Protein AF-A0A5E4KU43-F1 (afdb_monomer_lite)

pLDDT: mean 85.69, std 14.77, range [49.22, 98.38]

Secondary structure (DSSP, 8-state):
--HHHHHHHHHHHHHHHHHHHHHHHHHHHHHT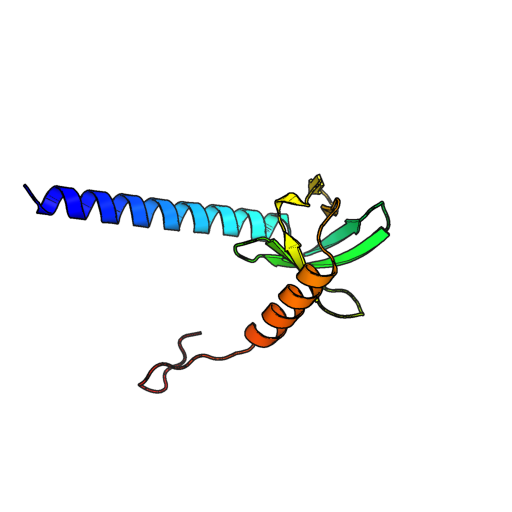T-EEEETTEEEEEEEEE-SSEEEEEETTEEEEEEGGGEEEESSSEEE----HHHHHHHHHHHHHHHT---B-TTS-B--

Foldseek 3Di:
DVVVVVVVVVVVVVVVVVVLVVVQVVVQVQAAQAFEDEPNHTPAGFHGADSFATWGADPVFIFGDGPVQFPDGDNHTYGYDDDGVVRRVVGVVCVVCVPDFDADPVRHTDD

Sequence (111 aa):
MIFMSILNKISNFLKKTASEKEDNKARAHALTGKFVKQNGVDIGESIAVTGTGFIVKNPDGFMSIPFDAVVTNSEIIAVGDFNREESIQLGKDWFERKDTLQFDEKGMLVK

Radius of gyration: 18.06 Å; chains: 1; bounding box: 28×40×50 Å

Structure (mmCIF, N/CA/C/O backbone):
data_AF-A0A5E4KU43-F1
#
_entry.id   AF-A0A5E4KU43-F1
#
loop_
_atom_site.group_PDB
_atom_site.id
_atom_site.type_symbol
_atom_site.label_atom_id
_atom_site.label_alt_id
_atom_site.label_comp_id
_atom_site.label_asym_id
_atom_site.label_entity_id
_atom_site.label_seq_id
_atom_site.pdbx_PDB_ins_code
_atom_site.Cartn_x
_atom_site.Cartn_y
_atom_site.Cartn_z
_atom_site.occupancy
_atom_site.B_iso_or_eq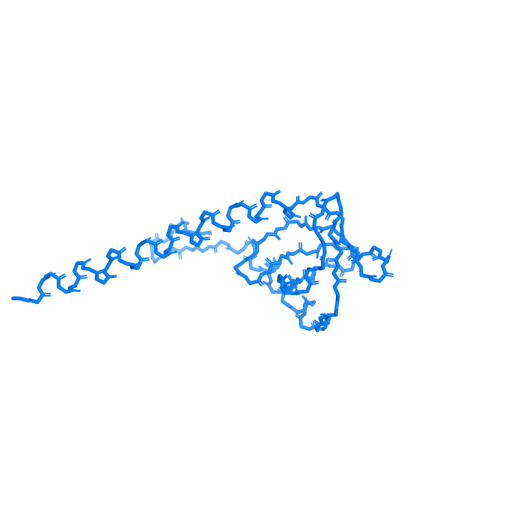uiv
_atom_site.auth_seq_id
_atom_site.auth_comp_id
_atom_site.auth_asym_id
_atom_site.auth_atom_id
_atom_site.pdbx_PDB_model_num
ATOM 1 N N . MET A 1 1 ? -15.636 -31.110 -34.481 1.00 53.34 1 MET A N 1
ATOM 2 C CA . MET A 1 1 ? -15.968 -30.943 -33.045 1.00 53.34 1 MET A CA 1
ATOM 3 C C . MET A 1 1 ? -14.827 -30.311 -32.212 1.00 53.34 1 MET A C 1
ATOM 5 O O . MET A 1 1 ? -14.860 -30.393 -30.997 1.00 53.34 1 MET A O 1
ATOM 9 N N . ILE A 1 2 ? -13.831 -29.644 -32.825 1.00 54.25 2 ILE A N 1
ATOM 10 C CA . ILE A 1 2 ? -12.669 -29.049 -32.115 1.00 54.25 2 ILE A CA 1
ATOM 11 C C . ILE A 1 2 ? -12.842 -27.526 -31.927 1.00 54.25 2 ILE A C 1
ATOM 13 O O . ILE A 1 2 ? -12.465 -26.968 -30.900 1.00 54.25 2 ILE A O 1
ATOM 17 N N . PHE A 1 3 ? -13.516 -26.864 -32.874 1.00 49.22 3 PHE A N 1
ATOM 18 C CA . PHE A 1 3 ? -13.725 -25.410 -32.887 1.00 49.22 3 PHE A CA 1
ATOM 19 C C . PHE A 1 3 ? -14.575 -24.901 -31.703 1.00 49.22 3 PHE A C 1
ATOM 21 O O . PHE A 1 3 ? -14.238 -23.897 -31.080 1.00 49.22 3 PHE A O 1
ATOM 28 N N . MET A 1 4 ? -15.622 -25.645 -31.316 1.00 54.62 4 MET A N 1
ATOM 29 C CA . MET A 1 4 ? -16.460 -25.326 -30.146 1.00 54.62 4 MET A CA 1
ATOM 30 C C . MET A 1 4 ? -15.693 -25.405 -28.813 1.00 54.62 4 MET A C 1
ATOM 32 O O . MET A 1 4 ? -15.962 -24.621 -27.906 1.00 54.62 4 MET A O 1
ATOM 36 N N . SER A 1 5 ? -14.704 -26.300 -28.689 1.00 55.69 5 SER A N 1
ATOM 37 C CA . SER A 1 5 ? -13.912 -26.431 -27.456 1.00 55.69 5 SER A CA 1
ATOM 38 C C . SER A 1 5 ? -12.929 -25.274 -27.262 1.00 55.69 5 SER A C 1
ATOM 40 O O . SER A 1 5 ? -12.649 -24.905 -26.121 1.00 55.69 5 SER A O 1
ATOM 42 N N . ILE A 1 6 ? -12.402 -24.710 -28.352 1.00 60.62 6 ILE A N 1
ATOM 43 C CA . ILE A 1 6 ? -11.472 -23.573 -28.316 1.00 60.62 6 ILE A CA 1
ATOM 44 C C . ILE A 1 6 ? -12.239 -22.284 -27.989 1.00 60.62 6 ILE A C 1
ATOM 46 O O . ILE A 1 6 ? -11.823 -21.533 -27.108 1.00 60.62 6 ILE A O 1
ATOM 50 N N . LEU A 1 7 ? -13.407 -22.078 -28.610 1.00 61.03 7 LEU A N 1
ATOM 51 C CA . LEU A 1 7 ? -14.278 -20.926 -28.345 1.00 61.03 7 LEU A CA 1
ATOM 52 C C . LEU A 1 7 ? -14.740 -20.863 -26.878 1.00 61.03 7 LEU A C 1
ATOM 54 O O . LEU A 1 7 ? -14.686 -19.796 -26.266 1.00 61.03 7 LEU A O 1
ATOM 58 N N . ASN A 1 8 ? -15.098 -22.004 -26.276 1.00 60.84 8 ASN A N 1
ATOM 59 C CA . ASN A 1 8 ? -15.461 -22.056 -24.855 1.00 60.84 8 ASN A CA 1
ATOM 60 C C . ASN A 1 8 ? -14.285 -21.729 -23.920 1.00 60.84 8 ASN A C 1
ATOM 62 O O . ASN A 1 8 ? -14.480 -21.055 -22.908 1.00 60.84 8 ASN A O 1
ATOM 66 N N . LYS A 1 9 ? -13.056 -22.154 -24.249 1.00 60.16 9 LYS A N 1
ATOM 67 C CA . LYS A 1 9 ? -11.864 -21.811 -23.451 1.00 60.16 9 LYS A CA 1
ATOM 68 C C . LYS A 1 9 ? -11.540 -20.316 -23.514 1.00 60.16 9 LYS A C 1
ATOM 70 O O . LYS A 1 9 ? -11.270 -19.721 -22.474 1.00 60.16 9 LYS A O 1
ATOM 75 N N . ILE A 1 10 ? -11.618 -19.707 -24.699 1.00 66.75 10 ILE A N 1
ATOM 76 C CA . ILE A 1 10 ? -11.373 -18.267 -24.888 1.00 66.75 10 ILE A CA 1
ATOM 77 C C . ILE A 1 10 ? -12.446 -17.438 -24.168 1.00 66.75 10 ILE A C 1
ATOM 79 O O . ILE A 1 10 ? -12.118 -16.482 -23.469 1.00 66.75 10 ILE A O 1
ATOM 83 N N . SER A 1 11 ? -13.720 -17.835 -24.270 1.00 65.25 11 SER A N 1
ATOM 84 C CA . SER A 1 11 ? -14.830 -17.177 -23.567 1.00 65.25 11 SER A CA 1
ATOM 85 C C . SER A 1 11 ? -14.650 -17.194 -22.0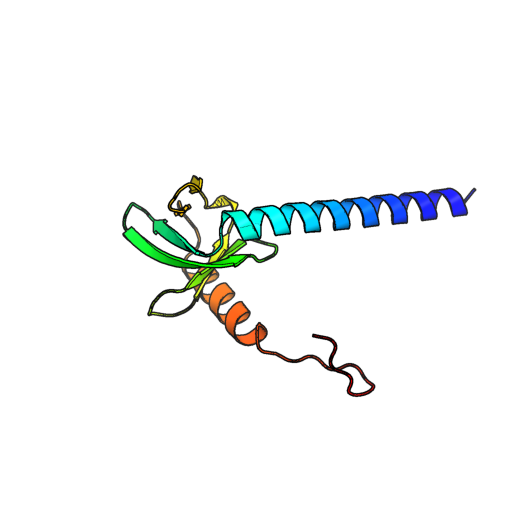45 1.00 65.25 11 SER A C 1
ATOM 87 O O . SER A 1 11 ? -14.802 -16.159 -21.396 1.00 65.25 11 SER A O 1
ATOM 89 N N . ASN A 1 12 ? -14.268 -18.338 -21.470 1.00 62.44 12 ASN A N 1
ATOM 90 C CA . ASN A 1 12 ? -14.036 -18.454 -20.029 1.00 62.44 12 ASN A CA 1
ATOM 91 C C . ASN A 1 12 ? -12.814 -17.652 -19.565 1.00 62.44 12 ASN A C 1
ATOM 93 O O . ASN A 1 12 ? -12.848 -17.066 -18.484 1.00 62.44 12 ASN A O 1
ATOM 97 N N . PHE A 1 13 ? -11.761 -17.582 -20.382 1.00 63.31 13 PHE A N 1
ATOM 98 C CA . PHE A 1 13 ? -10.589 -16.759 -20.089 1.00 63.31 13 PHE A CA 1
ATOM 99 C C . PHE A 1 13 ? -10.943 -15.266 -20.076 1.00 63.31 13 PHE A C 1
ATOM 101 O O . PHE A 1 13 ? -10.667 -14.588 -19.093 1.00 63.31 13 PHE A O 1
ATOM 108 N N . LEU A 1 14 ? -11.655 -14.777 -21.099 1.00 63.25 14 LEU A N 1
ATOM 109 C CA . LEU A 1 14 ? -12.109 -13.382 -21.179 1.00 63.25 14 LEU A CA 1
ATOM 110 C C . LEU A 1 14 ? -13.044 -12.998 -20.026 1.00 63.25 14 LEU A C 1
ATOM 112 O O . LEU A 1 14 ? -12.911 -11.911 -19.467 1.00 63.25 14 LEU A O 1
ATOM 116 N N . LYS A 1 15 ? -13.964 -13.892 -19.636 1.00 62.56 15 LYS A N 1
ATOM 117 C CA . LYS A 1 15 ? -14.834 -13.679 -18.468 1.00 62.56 15 LYS A CA 1
ATOM 118 C C . LYS A 1 15 ? -14.033 -13.558 -17.173 1.00 62.56 15 LYS A C 1
ATOM 120 O O . LYS A 1 15 ? -14.323 -12.673 -16.374 1.00 62.56 15 LYS A O 1
ATOM 125 N N . LYS A 1 16 ? -13.013 -14.403 -16.987 1.00 63.56 16 LYS A N 1
ATOM 126 C CA . LYS A 1 16 ? -12.125 -14.340 -15.820 1.00 63.56 16 LYS A CA 1
ATOM 127 C C . LYS A 1 16 ? -11.362 -13.013 -15.771 1.00 63.56 16 LYS A C 1
ATOM 129 O O . LYS A 1 16 ? -11.362 -12.355 -14.739 1.00 63.56 16 LYS A O 1
ATOM 134 N N . THR A 1 17 ? -10.795 -12.573 -16.896 1.00 62.84 17 THR A N 1
ATOM 135 C CA . THR A 1 17 ? -10.053 -11.304 -16.965 1.00 62.84 17 THR A CA 1
ATOM 136 C C . THR A 1 17 ? -10.954 -10.086 -16.741 1.00 62.84 17 THR A C 1
ATOM 138 O O . THR A 1 17 ? -10.531 -9.120 -16.115 1.00 62.84 17 THR A O 1
ATOM 141 N N . ALA A 1 18 ? -12.195 -10.110 -17.238 1.00 59.09 18 ALA A N 1
ATOM 142 C CA . ALA A 1 18 ? -13.154 -9.026 -17.027 1.00 59.09 18 ALA A CA 1
ATOM 143 C C . ALA A 1 18 ? -13.573 -8.908 -15.551 1.00 59.09 18 ALA A C 1
ATOM 145 O O . ALA A 1 18 ? -13.545 -7.807 -15.007 1.00 59.09 18 ALA A O 1
ATOM 146 N N . SER A 1 19 ? -13.867 -10.039 -14.901 1.00 61.47 19 SER A N 1
ATOM 147 C CA . SER A 1 19 ? -14.183 -10.105 -13.467 1.00 61.47 19 SER A CA 1
ATOM 148 C C . SER A 1 19 ? -13.018 -9.620 -12.600 1.00 61.47 19 SER A C 1
ATOM 150 O O . SER A 1 19 ? -13.218 -8.751 -11.760 1.00 61.47 19 SER A O 1
ATOM 152 N N . GLU A 1 20 ? -11.787 -10.077 -12.855 1.00 63.53 20 GLU A N 1
ATOM 153 C CA . GLU A 1 20 ? -10.601 -9.604 -12.121 1.00 63.53 20 GLU A CA 1
ATOM 154 C C . GLU A 1 20 ? -10.377 -8.093 -12.297 1.00 63.53 20 GLU A C 1
ATOM 156 O O . GLU A 1 20 ? -9.953 -7.401 -11.372 1.00 63.53 20 GLU A O 1
ATOM 161 N N . LYS A 1 21 ? -10.668 -7.550 -13.484 1.00 61.56 21 LYS A N 1
ATOM 162 C CA . LYS A 1 21 ? -10.506 -6.120 -13.774 1.00 61.56 21 LYS A CA 1
ATOM 163 C C . LYS A 1 21 ? -11.555 -5.262 -13.060 1.00 61.56 21 LYS A C 1
ATOM 165 O O . LYS A 1 21 ? -11.231 -4.164 -12.609 1.00 61.56 21 LYS A O 1
ATOM 170 N N . GLU A 1 22 ? -12.787 -5.750 -12.954 1.00 62.34 22 GLU A N 1
ATOM 171 C CA . GLU A 1 22 ? -13.874 -5.086 -12.231 1.00 62.34 22 GLU A CA 1
ATOM 172 C C . GLU A 1 22 ? -13.647 -5.131 -10.711 1.00 62.34 22 GLU A C 1
ATOM 174 O O . GLU A 1 22 ? -13.701 -4.087 -10.057 1.00 62.34 22 GLU A O 1
ATOM 179 N N . ASP A 1 23 ? -13.237 -6.285 -10.179 1.00 69.06 23 ASP A N 1
ATOM 180 C CA . ASP A 1 23 ? -12.872 -6.456 -8.768 1.00 69.06 23 ASP A CA 1
ATOM 181 C C . ASP A 1 23 ? -11.681 -5.574 -8.374 1.00 69.06 23 ASP A C 1
ATOM 183 O O . ASP A 1 23 ? -11.709 -4.897 -7.344 1.00 69.06 23 ASP A O 1
ATOM 187 N N . ASN A 1 24 ? -10.645 -5.507 -9.215 1.00 65.12 24 ASN A N 1
ATOM 188 C CA . ASN A 1 24 ? -9.495 -4.636 -8.974 1.00 65.12 24 ASN A CA 1
ATOM 189 C C . ASN A 1 24 ? -9.876 -3.152 -9.007 1.00 65.12 24 ASN A C 1
ATOM 191 O O . ASN A 1 24 ? -9.351 -2.371 -8.214 1.00 65.12 24 ASN A O 1
ATOM 195 N N . LYS A 1 25 ? -10.815 -2.747 -9.872 1.00 63.84 25 LYS A N 1
ATOM 196 C CA . LYS A 1 25 ? -11.314 -1.365 -9.921 1.00 63.84 25 LYS A CA 1
ATOM 197 C C . LYS A 1 25 ? -12.103 -1.005 -8.659 1.00 63.84 25 LYS A C 1
ATOM 199 O O . LYS A 1 25 ? -11.904 0.078 -8.109 1.00 63.84 25 LYS A O 1
ATOM 204 N N . ALA A 1 26 ? -12.956 -1.909 -8.180 1.00 71.56 26 ALA A N 1
ATOM 205 C CA . ALA A 1 26 ? -13.684 -1.728 -6.927 1.00 71.56 26 ALA A CA 1
ATOM 206 C C . ALA A 1 26 ? -12.725 -1.637 -5.725 1.00 71.56 26 ALA A C 1
ATOM 208 O O . ALA A 1 26 ? -12.857 -0.739 -4.892 1.00 71.56 26 ALA A O 1
ATOM 209 N N . ARG A 1 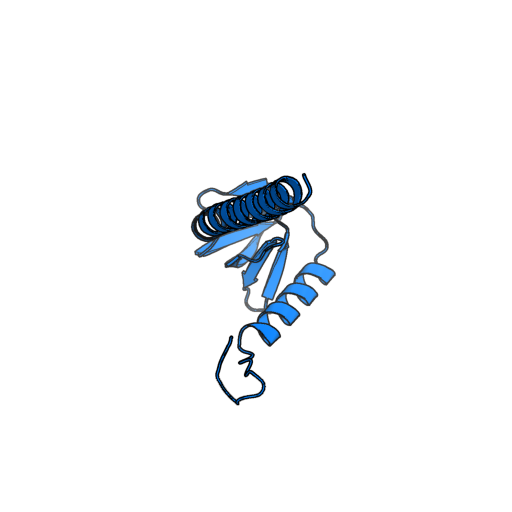27 ? -11.700 -2.500 -5.676 1.00 75.75 27 ARG A N 1
ATOM 210 C CA . ARG A 1 27 ? -10.648 -2.472 -4.645 1.00 75.75 27 ARG A CA 1
ATOM 211 C C . ARG A 1 27 ? -9.815 -1.195 -4.691 1.00 75.75 27 ARG A C 1
ATOM 213 O O . ARG A 1 27 ? -9.565 -0.609 -3.643 1.00 75.75 27 ARG A O 1
ATOM 220 N N . ALA A 1 28 ? -9.439 -0.734 -5.884 1.00 75.69 28 ALA A N 1
ATOM 221 C CA . ALA A 1 28 ? -8.708 0.517 -6.069 1.00 75.69 28 ALA A CA 1
ATOM 222 C C . ALA A 1 28 ? -9.457 1.702 -5.456 1.00 75.69 28 ALA A C 1
ATOM 224 O O . ALA A 1 28 ? -8.875 2.456 -4.679 1.00 75.69 28 ALA A O 1
ATOM 225 N N . HIS A 1 29 ? -10.756 1.819 -5.734 1.00 80.44 29 HIS A N 1
ATOM 226 C CA . HIS A 1 29 ? -11.587 2.876 -5.163 1.00 80.44 29 HIS A CA 1
ATOM 227 C C . HIS A 1 29 ? -11.766 2.730 -3.643 1.00 80.44 29 HIS A C 1
ATOM 229 O O . HIS A 1 29 ? -11.814 3.721 -2.923 1.00 80.44 29 HIS A O 1
ATOM 235 N N . ALA A 1 30 ? -11.870 1.500 -3.137 1.00 87.62 30 ALA A N 1
ATOM 236 C CA . ALA A 1 30 ? -12.110 1.250 -1.719 1.00 87.62 30 ALA A CA 1
ATOM 237 C C . ALA A 1 30 ? -10.869 1.421 -0.826 1.00 87.62 30 ALA A C 1
ATOM 239 O O . ALA A 1 30 ? -11.036 1.554 0.388 1.00 87.62 30 ALA A O 1
ATOM 240 N N . LEU A 1 31 ? -9.655 1.355 -1.382 1.00 91.38 31 LEU A N 1
ATOM 241 C CA . LEU A 1 31 ? -8.404 1.347 -0.611 1.00 91.38 31 LEU A CA 1
ATOM 242 C C . LEU A 1 31 ? -7.538 2.596 -0.817 1.00 91.38 31 LEU A C 1
ATOM 244 O O . LEU A 1 31 ? -6.823 2.981 0.099 1.00 91.38 31 LEU A O 1
ATOM 248 N N . THR A 1 32 ? -7.600 3.244 -1.981 1.00 94.38 32 THR A N 1
ATOM 249 C CA . THR A 1 32 ? -6.719 4.385 -2.286 1.00 94.38 32 THR A CA 1
ATOM 250 C C . THR A 1 32 ? -7.134 5.641 -1.512 1.00 94.38 32 THR A C 1
ATOM 252 O O . THR A 1 32 ? -8.322 5.920 -1.372 1.00 94.38 32 THR A O 1
ATOM 255 N N . GLY A 1 33 ? -6.155 6.421 -1.047 1.00 95.44 33 GLY A N 1
ATOM 256 C CA . GLY A 1 33 ? -6.355 7.687 -0.336 1.00 95.44 33 GLY A CA 1
ATOM 257 C C . GLY A 1 33 ? -6.729 7.526 1.139 1.00 95.44 33 GLY A C 1
ATOM 258 O O . GLY A 1 33 ? -7.308 8.435 1.727 1.00 95.44 33 GLY A O 1
ATOM 259 N N . LYS A 1 34 ? -6.455 6.359 1.736 1.00 96.94 34 LYS A N 1
ATOM 260 C CA . LYS A 1 34 ? -6.756 6.071 3.145 1.00 96.94 34 LYS A CA 1
ATOM 261 C C . LYS A 1 34 ? -5.489 5.909 3.969 1.00 96.94 34 LYS A C 1
ATOM 263 O O . LYS A 1 34 ? -4.524 5.290 3.517 1.00 96.94 34 LYS A O 1
ATOM 268 N N . PHE A 1 35 ? -5.529 6.390 5.210 1.00 98.12 35 PHE A N 1
ATOM 269 C CA . PHE A 1 35 ? -4.488 6.111 6.198 1.00 98.12 35 PHE A CA 1
ATOM 270 C C . PHE A 1 35 ? -4.507 4.640 6.601 1.00 98.12 35 PHE A C 1
ATOM 272 O O . PHE A 1 35 ? -5.570 4.038 6.791 1.00 98.12 35 PHE A O 1
ATOM 279 N N . VAL A 1 36 ? -3.315 4.077 6.754 1.00 98.31 36 VAL A N 1
ATOM 280 C CA . VAL A 1 36 ? -3.099 2.670 7.067 1.00 98.31 36 VAL A CA 1
ATOM 281 C C . VAL A 1 36 ? -2.472 2.564 8.446 1.00 98.31 36 VAL A C 1
ATOM 283 O O . VAL A 1 36 ? -1.493 3.244 8.749 1.00 98.31 36 VAL A O 1
ATOM 286 N N . LYS A 1 37 ? -3.036 1.703 9.294 1.00 98.19 37 LYS A N 1
ATOM 287 C CA . LYS A 1 37 ? -2.574 1.498 10.666 1.00 98.19 37 LYS A CA 1
ATOM 288 C C . LYS A 1 37 ? -2.268 0.041 10.957 1.00 98.19 37 LYS A C 1
ATOM 290 O O . LYS A 1 37 ? -3.060 -0.832 10.619 1.00 98.19 37 LYS A O 1
ATOM 295 N N . GLN A 1 38 ? -1.180 -0.201 11.677 1.00 97.50 38 GLN A N 1
ATOM 296 C CA . GLN A 1 38 ? -0.831 -1.507 12.232 1.00 97.50 38 GLN A CA 1
ATOM 297 C C . GLN A 1 38 ? -0.731 -1.380 13.750 1.00 97.50 38 GLN A C 1
ATOM 299 O O . GLN A 1 38 ? -0.041 -0.494 14.252 1.00 97.50 38 GLN A O 1
ATOM 304 N N . ASN A 1 39 ? -1.449 -2.224 14.495 1.00 94.81 39 ASN A N 1
ATOM 305 C CA . ASN A 1 39 ? -1.489 -2.171 15.965 1.00 94.81 39 ASN A CA 1
ATOM 306 C C . ASN A 1 39 ? -1.805 -0.763 16.521 1.00 94.81 39 ASN A C 1
ATOM 308 O O . ASN A 1 39 ? -1.249 -0.325 17.524 1.00 94.81 39 ASN A O 1
ATOM 312 N N . GLY A 1 40 ? -2.683 -0.025 15.829 1.00 93.75 40 GLY A N 1
ATOM 313 C CA . GLY A 1 40 ? -3.082 1.343 16.182 1.00 93.75 40 GLY A CA 1
ATOM 314 C C . GLY A 1 40 ? -2.100 2.450 15.770 1.00 93.75 40 GLY A C 1
ATOM 315 O O . GLY A 1 40 ? -2.466 3.624 15.838 1.00 93.75 40 GLY A O 1
ATOM 316 N N . VAL A 1 41 ? -0.902 2.102 15.294 1.00 96.56 41 VAL A N 1
ATOM 317 C CA . VAL A 1 41 ? 0.130 3.044 14.837 1.00 96.56 41 VAL A CA 1
ATOM 318 C C . VAL A 1 41 ? -0.047 3.332 13.349 1.00 96.56 41 VAL A C 1
ATOM 320 O O . VAL A 1 41 ? -0.265 2.408 12.570 1.00 96.56 41 VAL A O 1
ATOM 323 N N . ASP A 1 42 ? 0.042 4.603 12.957 1.00 97.25 42 ASP A N 1
ATOM 324 C CA . ASP A 1 42 ? 0.041 5.012 11.549 1.00 97.25 42 ASP A CA 1
ATOM 325 C C . ASP A 1 42 ? 1.323 4.536 10.853 1.00 97.25 42 ASP A C 1
ATOM 327 O O . ASP A 1 42 ? 2.429 4.778 11.340 1.00 97.25 42 ASP A O 1
ATOM 331 N N . ILE A 1 43 ? 1.165 3.825 9.736 1.00 97.31 43 ILE A N 1
ATOM 332 C CA . ILE A 1 43 ? 2.275 3.301 8.935 1.00 97.31 43 ILE A CA 1
ATOM 333 C C . ILE A 1 43 ? 2.344 3.918 7.531 1.00 97.31 43 ILE A C 1
ATOM 335 O O . ILE A 1 43 ? 3.230 3.541 6.759 1.00 97.31 43 ILE A O 1
ATOM 339 N N . GLY A 1 44 ? 1.449 4.858 7.206 1.00 98.06 44 GLY A N 1
ATOM 340 C CA . GLY A 1 44 ? 1.423 5.596 5.947 1.00 98.06 44 GLY A CA 1
ATOM 341 C C . GLY A 1 44 ? 0.038 5.716 5.307 1.00 98.06 44 GLY A C 1
ATOM 342 O O . GLY A 1 44 ? -0.993 5.390 5.889 1.00 98.06 44 GLY A O 1
ATOM 343 N N . GLU A 1 45 ? 0.024 6.162 4.055 1.00 98.38 45 GLU A N 1
ATOM 344 C CA . GLU A 1 45 ? -1.179 6.362 3.243 1.00 98.38 45 GLU A CA 1
ATOM 345 C C . GLU A 1 45 ? -1.194 5.393 2.057 1.00 98.38 45 GLU A C 1
ATOM 347 O O . GLU A 1 45 ? -0.177 5.214 1.383 1.00 98.38 45 GLU A O 1
ATOM 352 N N . SER A 1 46 ? -2.338 4.769 1.772 1.00 98.00 46 SER A N 1
ATOM 353 C CA . SER A 1 46 ? -2.487 3.934 0.582 1.00 98.00 46 SER A CA 1
ATOM 354 C C . SER A 1 46 ? -2.603 4.793 -0.676 1.00 98.00 46 SER A C 1
ATOM 356 O O . SER A 1 46 ? -3.516 5.603 -0.800 1.00 98.00 46 SER A O 1
ATOM 358 N N . ILE A 1 47 ? -1.703 4.592 -1.637 1.00 96.62 47 ILE A N 1
ATOM 359 C CA . ILE A 1 47 ? -1.600 5.438 -2.839 1.00 96.62 47 ILE A CA 1
ATOM 360 C C . ILE A 1 47 ? -1.889 4.702 -4.148 1.00 96.62 47 ILE A C 1
ATOM 362 O O . ILE A 1 47 ? -2.081 5.338 -5.182 1.00 96.62 47 ILE A O 1
ATOM 366 N N . ALA A 1 48 ? -1.884 3.370 -4.133 1.00 94.88 48 ALA A N 1
ATOM 367 C CA . ALA A 1 48 ? -2.143 2.561 -5.315 1.00 94.88 48 ALA A CA 1
ATOM 368 C C . ALA A 1 48 ? -2.583 1.150 -4.927 1.00 94.88 48 ALA A C 1
ATOM 370 O O . ALA A 1 48 ? -2.245 0.654 -3.855 1.00 94.88 48 ALA A O 1
ATOM 371 N N . VAL A 1 49 ? -3.271 0.475 -5.843 1.00 94.31 49 VAL A N 1
ATOM 372 C CA . VAL A 1 49 ? -3.623 -0.941 -5.723 1.00 94.31 49 VAL A CA 1
ATOM 373 C C . VAL A 1 49 ? -2.924 -1.725 -6.829 1.00 94.31 49 VAL A C 1
ATOM 375 O O . VAL A 1 49 ? -2.865 -1.288 -7.978 1.00 94.31 49 VAL A O 1
ATOM 378 N N . THR A 1 50 ? -2.358 -2.871 -6.469 1.00 89.62 50 THR A N 1
ATOM 379 C CA . THR A 1 50 ? -1.684 -3.810 -7.369 1.00 89.62 50 THR A CA 1
ATOM 380 C C . THR A 1 50 ? -2.507 -5.096 -7.472 1.00 89.62 50 THR A C 1
ATOM 382 O O . THR A 1 50 ? -3.524 -5.258 -6.801 1.00 89.62 50 THR A O 1
ATOM 385 N N . GLY A 1 51 ? -2.090 -6.038 -8.323 1.00 86.25 51 GLY A N 1
ATOM 386 C CA . GLY A 1 51 ? -2.798 -7.318 -8.446 1.00 86.25 51 GLY A CA 1
ATOM 387 C C . GLY A 1 51 ? -2.767 -8.170 -7.170 1.00 86.25 51 GLY A C 1
ATOM 388 O O . GLY A 1 51 ? -3.666 -8.976 -6.957 1.00 86.25 51 GLY A O 1
ATOM 389 N N . THR A 1 52 ? -1.753 -7.993 -6.319 1.00 88.75 52 THR A N 1
ATOM 390 C CA . THR A 1 52 ? -1.520 -8.829 -5.130 1.00 88.75 52 THR A CA 1
ATOM 391 C C . THR A 1 52 ? -1.731 -8.091 -3.809 1.00 88.75 52 THR A C 1
ATOM 393 O O . THR A 1 52 ? -1.795 -8.726 -2.758 1.00 88.75 52 THR A O 1
ATOM 396 N N . GLY A 1 53 ? -1.865 -6.767 -3.836 1.00 95.25 53 GLY A N 1
ATOM 397 C CA . GLY A 1 53 ? -1.995 -5.959 -2.633 1.00 95.25 53 GLY A CA 1
ATOM 398 C C . GLY A 1 53 ? -2.194 -4.484 -2.943 1.00 95.25 53 GLY A C 1
ATOM 399 O O . GLY A 1 53 ? -2.737 -4.106 -3.981 1.00 95.25 53 GLY A O 1
ATOM 400 N N . PHE A 1 54 ? -1.741 -3.626 -2.043 1.00 97.19 54 PHE A N 1
ATOM 401 C CA . PHE A 1 54 ? -1.814 -2.180 -2.195 1.00 97.19 54 PHE A CA 1
ATOM 402 C C . PHE A 1 54 ? -0.541 -1.517 -1.683 1.00 97.19 54 PHE A C 1
ATOM 404 O O . PHE A 1 54 ? 0.152 -2.032 -0.808 1.00 97.19 54 PHE A O 1
ATOM 411 N N . ILE A 1 55 ? -0.216 -0.370 -2.267 1.00 98.00 55 ILE A N 1
ATOM 412 C CA . ILE A 1 55 ? 0.984 0.388 -1.945 1.00 98.00 55 ILE A CA 1
ATOM 413 C C . ILE A 1 55 ? 0.655 1.402 -0.870 1.00 98.00 55 ILE A C 1
ATOM 415 O O . ILE A 1 55 ? -0.273 2.195 -1.026 1.00 98.00 55 ILE A O 1
ATOM 419 N N . VAL A 1 56 ? 1.462 1.392 0.181 1.00 98.31 56 VAL A N 1
ATOM 420 C CA . VAL A 1 56 ? 1.466 2.362 1.266 1.00 98.31 56 VAL A CA 1
ATOM 421 C C . VAL A 1 56 ? 2.719 3.211 1.155 1.00 98.31 56 VAL A C 1
ATOM 423 O O . VAL A 1 56 ? 3.828 2.685 1.081 1.00 98.31 56 VAL A O 1
ATOM 426 N N . LYS A 1 57 ? 2.540 4.528 1.136 1.00 98.25 57 LYS A N 1
ATOM 427 C CA . LYS A 1 57 ? 3.618 5.511 1.168 1.00 98.25 57 LYS A CA 1
ATOM 428 C C . LYS A 1 57 ? 3.749 6.073 2.576 1.00 98.25 57 LYS A C 1
ATOM 430 O O . LYS A 1 57 ? 2.758 6.476 3.179 1.00 98.25 57 LYS A O 1
ATOM 435 N N . ASN A 1 58 ? 4.976 6.173 3.061 1.00 96.75 58 ASN A N 1
ATOM 436 C CA . ASN A 1 58 ? 5.319 6.879 4.289 1.00 96.75 58 ASN A CA 1
ATOM 437 C C . ASN A 1 58 ? 6.571 7.756 4.054 1.00 96.75 58 ASN A C 1
ATOM 439 O O . ASN A 1 58 ? 7.074 7.799 2.927 1.00 96.75 58 ASN A O 1
ATOM 443 N N . PRO A 1 59 ? 7.064 8.503 5.060 1.00 96.38 59 PRO A N 1
ATOM 444 C CA . PRO A 1 59 ? 8.264 9.328 4.899 1.00 96.38 59 PRO A CA 1
ATOM 445 C C . PRO A 1 59 ? 9.523 8.540 4.508 1.00 96.38 59 PRO A C 1
ATOM 447 O O . PRO A 1 59 ? 10.383 9.083 3.819 1.00 96.38 59 PRO A O 1
ATOM 450 N N . ASP A 1 60 ? 9.607 7.268 4.903 1.00 94.38 60 ASP A N 1
ATOM 451 C CA . ASP A 1 60 ? 10.773 6.405 4.680 1.00 94.38 60 ASP A CA 1
ATOM 452 C C . ASP A 1 60 ? 10.740 5.679 3.321 1.00 94.38 60 ASP A C 1
ATOM 454 O O . ASP A 1 60 ? 11.730 5.068 2.914 1.00 94.38 60 ASP A O 1
ATOM 458 N N . GLY A 1 61 ? 9.615 5.735 2.599 1.00 96.12 61 GLY A N 1
ATOM 459 C CA . GLY A 1 61 ? 9.472 5.172 1.260 1.00 96.12 61 GLY A CA 1
ATOM 460 C C . GLY A 1 61 ? 8.117 4.514 1.004 1.00 96.12 61 GLY A C 1
ATOM 461 O O . GLY A 1 61 ? 7.058 5.082 1.279 1.00 96.12 61 GLY A O 1
ATOM 462 N N . PHE A 1 62 ? 8.163 3.322 0.405 1.00 98.06 62 PHE A N 1
ATOM 463 C CA . PHE A 1 62 ? 6.992 2.591 -0.077 1.00 98.06 62 PHE A CA 1
ATOM 464 C C . PHE A 1 62 ? 6.985 1.157 0.448 1.00 98.06 62 PHE A C 1
ATOM 466 O O . PHE A 1 62 ? 8.024 0.500 0.501 1.00 98.06 62 PHE A O 1
ATOM 473 N N . MET A 1 63 ? 5.797 0.659 0.776 1.00 97.81 63 MET A N 1
ATOM 474 C CA . MET A 1 63 ? 5.547 -0.724 1.169 1.00 97.81 63 MET A CA 1
ATOM 475 C C . MET A 1 63 ? 4.394 -1.288 0.344 1.00 97.81 63 MET A C 1
ATOM 477 O O . MET A 1 63 ? 3.397 -0.606 0.136 1.00 97.81 63 MET A O 1
ATOM 481 N N . SER A 1 64 ? 4.500 -2.536 -0.099 1.00 97.75 64 SER A N 1
ATOM 482 C CA . SER A 1 64 ? 3.384 -3.282 -0.682 1.00 97.75 64 SER A CA 1
ATOM 483 C C . SER A 1 64 ? 2.768 -4.179 0.384 1.00 97.75 64 SER A C 1
ATOM 485 O O . SER A 1 64 ? 3.379 -5.169 0.785 1.00 97.75 64 SER A O 1
ATOM 487 N N . ILE A 1 65 ? 1.565 -3.844 0.841 1.00 97.75 65 ILE A N 1
ATOM 488 C CA . ILE A 1 65 ? 0.829 -4.629 1.832 1.00 97.75 65 ILE A CA 1
ATOM 489 C C . ILE A 1 65 ? -0.113 -5.592 1.104 1.00 97.75 65 ILE A C 1
ATOM 491 O O . ILE A 1 65 ? -0.867 -5.157 0.226 1.00 97.75 65 ILE A O 1
ATOM 495 N N . PRO A 1 66 ? -0.085 -6.894 1.429 1.00 96.44 66 PRO A N 1
ATOM 496 C CA . PRO A 1 66 ? -0.969 -7.863 0.801 1.00 96.44 66 PRO A CA 1
ATOM 497 C C . PRO A 1 66 ? -2.409 -7.711 1.316 1.00 96.44 66 PRO A C 1
ATOM 499 O O . PRO A 1 66 ? -2.658 -7.219 2.417 1.00 96.44 66 PRO A O 1
ATOM 502 N N . PHE A 1 67 ? -3.392 -8.098 0.500 1.00 95.25 67 PHE A N 1
ATOM 503 C CA . PHE A 1 67 ? -4.805 -7.922 0.870 1.00 95.25 67 PHE A CA 1
ATOM 504 C C . PHE A 1 67 ? -5.245 -8.786 2.055 1.00 95.25 67 PHE A C 1
ATOM 506 O O . PHE A 1 67 ? -6.157 -8.399 2.777 1.00 95.25 67 PHE A O 1
ATOM 513 N N . ASP A 1 68 ? -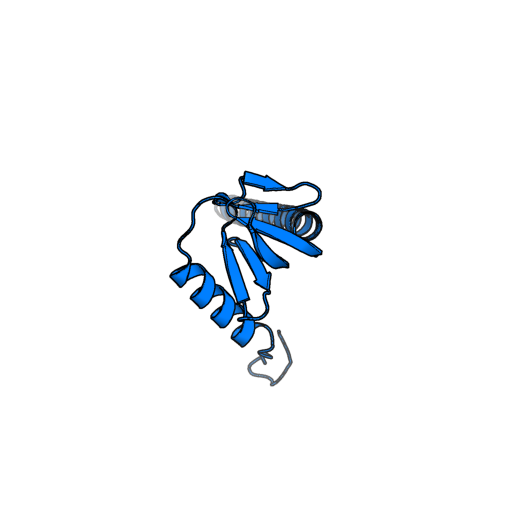4.624 -9.947 2.242 1.00 95.12 68 ASP A N 1
ATOM 514 C CA . ASP A 1 68 ? -4.907 -10.869 3.347 1.00 95.12 68 ASP A CA 1
ATOM 515 C C . ASP A 1 68 ? -4.512 -10.299 4.718 1.00 95.12 68 ASP A C 1
ATOM 517 O O . ASP A 1 68 ? -5.103 -10.674 5.728 1.00 95.12 68 ASP A O 1
ATOM 521 N N . ALA A 1 69 ? -3.589 -9.336 4.753 1.00 96.69 69 ALA A N 1
ATOM 522 C CA . ALA A 1 69 ? -3.234 -8.606 5.960 1.00 96.69 69 ALA A CA 1
ATOM 523 C C . ALA A 1 69 ? -4.289 -7.560 6.365 1.00 96.69 69 ALA A C 1
ATOM 525 O O . ALA A 1 69 ? -4.188 -7.001 7.455 1.00 96.69 69 ALA A O 1
ATOM 526 N N . VAL A 1 70 ? -5.290 -7.253 5.529 1.00 96.31 70 VAL A N 1
ATOM 527 C CA . VAL A 1 70 ? -6.325 -6.260 5.861 1.00 96.31 70 VAL A CA 1
ATOM 528 C C . VAL A 1 70 ? -7.309 -6.845 6.871 1.00 96.31 70 VAL A C 1
ATOM 530 O O . VAL A 1 70 ? -8.042 -7.785 6.578 1.00 96.31 70 VAL A O 1
ATOM 533 N N . VAL A 1 71 ? -7.374 -6.229 8.050 1.00 96.75 71 VAL A N 1
ATOM 534 C CA . VAL A 1 71 ? -8.307 -6.599 9.123 1.00 96.75 71 VAL A CA 1
ATOM 535 C C . VAL A 1 71 ? -9.610 -5.817 8.989 1.00 96.75 71 VAL A C 1
ATOM 537 O O . VAL A 1 71 ? -10.694 -6.387 9.088 1.00 96.75 71 VAL A O 1
ATOM 540 N N . THR A 1 72 ? -9.524 -4.507 8.739 1.00 95.25 72 THR A N 1
ATOM 541 C CA . THR A 1 72 ? -10.691 -3.659 8.465 1.00 95.25 72 THR A CA 1
ATOM 542 C C . THR A 1 72 ? -10.370 -2.609 7.407 1.00 95.25 72 THR A C 1
ATOM 544 O O . THR A 1 72 ? -9.240 -2.137 7.293 1.00 95.25 72 THR A O 1
ATOM 547 N N . ASN A 1 73 ? -11.385 -2.225 6.633 1.00 93.19 73 ASN A N 1
ATOM 548 C CA . ASN A 1 73 ? -11.311 -1.137 5.664 1.00 93.19 73 ASN A CA 1
ATOM 549 C C . ASN A 1 73 ? -12.585 -0.289 5.771 1.00 93.19 73 ASN A C 1
ATOM 551 O O . ASN A 1 73 ? -13.623 -0.644 5.215 1.00 93.19 73 ASN A O 1
ATOM 555 N N . SER A 1 74 ? -12.501 0.806 6.524 1.00 89.81 74 SER A N 1
ATOM 556 C CA . SER A 1 74 ? -13.582 1.787 6.693 1.00 89.81 74 SER A CA 1
ATOM 557 C C . SER A 1 74 ? -13.042 3.179 6.359 1.00 89.81 74 SER A C 1
ATOM 559 O O . SER A 1 74 ? -12.568 3.372 5.244 1.00 89.81 74 SER A O 1
ATOM 561 N N . GLU A 1 75 ? -13.036 4.120 7.300 1.00 91.69 75 GLU A N 1
ATOM 562 C CA . GLU A 1 75 ? -12.357 5.416 7.153 1.00 91.69 75 GLU A CA 1
ATOM 563 C C . GLU A 1 75 ? -10.831 5.255 7.115 1.00 91.69 75 GLU A C 1
ATOM 565 O O . GLU A 1 75 ? -10.127 5.955 6.391 1.00 91.69 75 GLU A O 1
ATOM 570 N N . ILE A 1 76 ? -10.324 4.278 7.868 1.00 96.00 76 ILE A N 1
ATOM 571 C CA . ILE A 1 76 ? -8.925 3.852 7.860 1.00 96.00 76 ILE A CA 1
ATOM 572 C C . ILE A 1 76 ? -8.826 2.390 7.431 1.00 96.00 76 ILE A C 1
ATOM 574 O O . ILE A 1 76 ? -9.796 1.627 7.533 1.00 96.00 76 ILE A O 1
ATOM 578 N N . ILE A 1 77 ? -7.633 1.995 7.001 1.00 97.94 77 ILE A N 1
ATOM 579 C CA . ILE A 1 77 ? -7.282 0.598 6.763 1.00 97.94 77 ILE A CA 1
ATOM 580 C C . ILE A 1 77 ? -6.499 0.106 7.980 1.00 97.94 77 ILE A C 1
ATOM 582 O O . ILE A 1 77 ? -5.413 0.609 8.259 1.00 97.94 77 ILE A O 1
ATOM 586 N N . ALA A 1 78 ? -7.031 -0.869 8.712 1.00 97.94 78 ALA A N 1
ATOM 587 C CA . ALA A 1 78 ? -6.277 -1.560 9.753 1.00 97.94 78 ALA A CA 1
ATOM 588 C C . ALA A 1 78 ? -5.675 -2.839 9.175 1.00 97.94 78 ALA A C 1
ATOM 590 O O . ALA A 1 78 ? -6.388 -3.631 8.552 1.00 97.94 78 ALA A O 1
ATOM 591 N N . VAL A 1 79 ? -4.381 -3.047 9.400 1.00 98.06 79 VAL A N 1
ATOM 592 C CA . VAL A 1 79 ? -3.650 -4.226 8.933 1.00 98.06 79 VAL A CA 1
ATOM 593 C C . VAL A 1 79 ? -3.102 -5.031 10.108 1.00 98.06 79 VAL A C 1
ATOM 595 O O . VAL A 1 79 ? -2.737 -4.470 11.144 1.00 98.06 79 VAL A O 1
ATOM 598 N N . GLY A 1 80 ? -3.089 -6.349 9.941 1.00 97.56 80 GLY A N 1
ATOM 599 C CA . GLY A 1 80 ? -2.525 -7.316 10.871 1.00 97.56 80 GLY A CA 1
ATOM 600 C C . GLY A 1 80 ? -1.046 -7.567 10.595 1.00 97.56 80 GLY A C 1
ATOM 601 O O . GLY A 1 80 ? -0.319 -6.673 10.152 1.00 97.56 80 GLY A O 1
ATOM 602 N N . ASP A 1 81 ? -0.602 -8.790 10.860 1.00 96.81 81 ASP A N 1
ATOM 603 C CA . ASP A 1 81 ? 0.783 -9.195 10.640 1.00 96.81 81 ASP A CA 1
ATOM 604 C C . ASP A 1 81 ? 1.056 -9.493 9.161 1.00 96.81 81 ASP A C 1
ATOM 606 O O . ASP A 1 81 ? 0.238 -10.083 8.457 1.00 96.81 81 ASP A O 1
ATOM 610 N N . PHE A 1 82 ? 2.236 -9.088 8.697 1.00 96.19 82 PHE A N 1
ATOM 611 C CA . PHE A 1 82 ? 2.758 -9.384 7.365 1.00 96.19 82 PHE A CA 1
ATOM 612 C C . PHE A 1 82 ? 4.289 -9.317 7.385 1.00 96.19 82 PHE A C 1
ATOM 614 O O . PHE A 1 82 ? 4.891 -8.755 8.307 1.00 96.19 82 PHE A O 1
ATOM 621 N N . ASN A 1 83 ? 4.937 -9.871 6.360 1.00 97.25 83 ASN A N 1
ATOM 622 C CA . ASN A 1 83 ? 6.386 -9.782 6.224 1.00 97.25 83 ASN A CA 1
ATOM 623 C C . ASN A 1 83 ? 6.804 -8.359 5.827 1.00 97.25 83 ASN A C 1
ATOM 625 O O . ASN A 1 83 ? 6.699 -7.953 4.670 1.00 97.25 83 ASN A O 1
ATOM 629 N N . ARG A 1 84 ? 7.300 -7.596 6.802 1.00 95.00 84 ARG A N 1
ATOM 630 C CA . ARG A 1 84 ? 7.653 -6.188 6.607 1.00 95.00 84 ARG A CA 1
ATOM 631 C C . ARG A 1 84 ? 8.814 -5.979 5.637 1.00 95.00 84 ARG A C 1
ATOM 633 O O . ARG A 1 84 ? 8.779 -5.028 4.861 1.00 95.00 84 ARG A O 1
ATOM 640 N N . GLU A 1 85 ? 9.830 -6.835 5.685 1.00 96.88 85 GLU A N 1
ATOM 641 C CA . GLU A 1 85 ? 11.010 -6.716 4.823 1.00 96.88 85 GLU A CA 1
ATOM 642 C C . GLU A 1 85 ? 10.632 -6.931 3.355 1.00 96.88 85 GLU A C 1
ATOM 644 O O . GLU A 1 85 ? 10.942 -6.102 2.498 1.00 96.88 85 GLU A O 1
ATOM 649 N N . GLU A 1 86 ? 9.857 -7.982 3.091 1.00 96.94 86 GLU A N 1
ATOM 650 C CA . GLU A 1 86 ? 9.316 -8.264 1.764 1.00 96.94 86 GLU A CA 1
ATOM 651 C C . GLU A 1 86 ? 8.408 -7.130 1.272 1.00 96.94 86 GLU A C 1
ATOM 653 O O . GLU A 1 86 ? 8.560 -6.661 0.144 1.00 96.94 86 GLU A O 1
ATOM 658 N N . SER A 1 87 ? 7.512 -6.620 2.122 1.00 97.00 87 SER A N 1
ATOM 659 C CA . SER A 1 87 ? 6.648 -5.492 1.768 1.00 97.00 87 SER A CA 1
ATOM 660 C C . SER A 1 87 ? 7.439 -4.250 1.366 1.00 97.00 87 SER A C 1
ATOM 662 O O . SER A 1 87 ? 7.071 -3.591 0.391 1.00 97.00 87 SER A O 1
ATOM 664 N N . ILE A 1 88 ? 8.520 -3.921 2.079 1.00 97.69 88 ILE A N 1
ATOM 665 C CA . ILE A 1 88 ? 9.396 -2.795 1.727 1.00 97.69 88 ILE A CA 1
ATOM 666 C C . ILE A 1 88 ? 10.064 -3.044 0.374 1.00 97.69 88 ILE A C 1
ATOM 668 O O . ILE A 1 88 ? 10.070 -2.151 -0.474 1.00 97.69 88 ILE A O 1
ATOM 672 N N . GLN A 1 89 ? 10.598 -4.247 0.146 1.00 97.38 89 GLN A N 1
ATOM 673 C CA . GLN A 1 89 ? 11.249 -4.579 -1.120 1.00 97.38 89 GLN A CA 1
ATOM 674 C C . GLN A 1 89 ? 10.272 -4.468 -2.298 1.00 97.38 89 GLN A C 1
ATOM 676 O O . GLN A 1 89 ? 10.543 -3.765 -3.267 1.00 97.38 89 GLN A O 1
ATOM 681 N N . LEU A 1 90 ? 9.086 -5.064 -2.179 1.00 96.62 90 LEU A N 1
ATOM 682 C CA . LEU A 1 90 ? 8.050 -4.999 -3.211 1.00 96.62 90 LEU A CA 1
ATOM 683 C C . LEU A 1 90 ? 7.557 -3.566 -3.461 1.00 96.62 90 LEU A C 1
ATOM 685 O O . LEU A 1 90 ? 7.247 -3.207 -4.600 1.00 96.62 90 LEU A O 1
ATOM 689 N N . GLY A 1 91 ? 7.486 -2.742 -2.411 1.00 96.75 91 GLY A N 1
ATOM 690 C CA . GLY A 1 91 ? 7.146 -1.324 -2.517 1.00 96.75 91 GLY A CA 1
ATOM 691 C C . GLY A 1 91 ? 8.188 -0.529 -3.307 1.00 96.75 91 GLY A C 1
ATOM 692 O O . GLY A 1 91 ? 7.819 0.261 -4.179 1.00 96.75 91 GLY A O 1
ATOM 693 N N . LYS A 1 92 ? 9.480 -0.778 -3.058 1.00 95.81 92 LYS A N 1
ATOM 694 C CA . LYS A 1 92 ? 10.589 -0.193 -3.830 1.00 95.81 92 LYS A CA 1
ATOM 695 C C . LYS A 1 92 ? 10.545 -0.625 -5.292 1.00 95.81 92 LYS A C 1
ATOM 697 O O . LYS A 1 92 ? 10.520 0.233 -6.169 1.00 95.81 92 LYS A O 1
ATOM 702 N N . ASP A 1 93 ? 10.412 -1.924 -5.554 1.00 94.62 93 ASP A N 1
ATOM 703 C CA . ASP A 1 93 ? 10.331 -2.448 -6.920 1.00 94.62 93 ASP A CA 1
ATOM 704 C C . ASP A 1 93 ? 9.131 -1.861 -7.680 1.00 94.62 93 ASP A C 1
ATOM 706 O O . ASP A 1 93 ? 9.182 -1.603 -8.883 1.00 94.62 93 ASP A O 1
ATOM 710 N N . TRP A 1 94 ? 7.991 -1.683 -7.004 1.00 94.88 94 TRP A N 1
ATOM 711 C CA . TRP A 1 94 ? 6.843 -0.996 -7.591 1.00 94.88 94 TRP A CA 1
ATOM 712 C C . TRP A 1 94 ? 7.186 0.451 -7.952 1.00 94.88 94 TRP A C 1
ATOM 714 O O . TRP A 1 94 ? 6.896 0.867 -9.073 1.00 94.88 94 TRP A O 1
ATOM 724 N N . PHE A 1 95 ? 7.823 1.191 -7.041 1.00 94.06 95 PHE A N 1
ATOM 725 C CA . PHE A 1 95 ? 8.192 2.585 -7.264 1.00 94.06 95 PHE A CA 1
ATOM 726 C C . PHE A 1 95 ? 9.154 2.749 -8.445 1.00 94.06 95 PHE A C 1
ATOM 728 O O . PHE A 1 95 ? 8.935 3.619 -9.281 1.00 94.06 95 PHE A O 1
ATOM 735 N N . GLU A 1 96 ? 10.162 1.888 -8.563 1.00 92.19 96 GLU A N 1
ATOM 736 C CA . GLU A 1 96 ? 11.119 1.922 -9.676 1.00 92.19 96 GLU A CA 1
ATOM 737 C C . GLU A 1 96 ? 10.444 1.632 -11.024 1.00 92.19 96 GLU A C 1
ATOM 739 O O . GLU A 1 96 ? 10.728 2.276 -12.035 1.00 92.19 96 GLU A O 1
ATOM 744 N N . ARG A 1 97 ? 9.488 0.696 -11.045 1.00 88.88 97 ARG A N 1
ATOM 745 C CA . ARG A 1 97 ? 8.776 0.315 -12.273 1.00 88.88 97 ARG A CA 1
ATOM 746 C C . ARG A 1 97 ? 7.690 1.303 -12.686 1.00 88.88 97 ARG A C 1
ATOM 748 O O . ARG A 1 97 ? 7.355 1.338 -13.868 1.00 88.88 97 ARG A O 1
ATOM 755 N N . LYS A 1 98 ? 7.098 2.060 -11.753 1.00 82.69 98 LYS A N 1
ATOM 756 C CA . LYS A 1 98 ? 5.894 2.867 -12.037 1.00 82.69 98 LYS A CA 1
ATOM 757 C C . LYS A 1 98 ? 6.139 3.963 -13.085 1.00 82.69 98 LYS A C 1
ATOM 759 O O . LYS A 1 98 ? 5.210 4.302 -13.806 1.00 82.69 98 LYS A O 1
ATOM 764 N N . ASP A 1 99 ? 7.369 4.475 -13.168 1.00 76.94 99 ASP A N 1
ATOM 765 C CA . ASP A 1 99 ? 7.770 5.536 -14.106 1.00 76.94 99 ASP A CA 1
ATOM 766 C C . ASP A 1 99 ? 8.541 4.984 -15.323 1.00 76.94 99 ASP A C 1
ATOM 768 O O . ASP A 1 99 ? 9.077 5.746 -16.128 1.00 76.94 99 ASP A O 1
ATOM 772 N N . THR A 1 100 ? 8.628 3.655 -15.471 1.00 78.25 100 THR A N 1
ATOM 773 C CA . THR A 1 100 ? 9.325 3.037 -16.604 1.00 78.25 100 THR A CA 1
ATOM 774 C C . THR A 1 100 ? 8.441 3.066 -17.847 1.00 78.25 100 THR A C 1
ATOM 776 O O . THR A 1 100 ? 7.507 2.270 -17.962 1.00 78.25 100 THR A O 1
ATOM 779 N N . LEU A 1 101 ? 8.792 3.936 -18.797 1.00 81.62 101 LEU A N 1
ATOM 780 C CA . LEU A 1 101 ? 8.220 3.928 -20.143 1.00 81.62 101 LEU A CA 1
ATOM 781 C C . LEU A 1 101 ? 8.695 2.682 -20.901 1.00 81.62 101 LEU A C 1
ATOM 783 O O . LEU A 1 101 ? 9.894 2.402 -20.965 1.00 81.62 101 LEU A O 1
ATOM 787 N N . GLN A 1 102 ? 7.768 1.940 -21.494 1.00 78.38 102 GLN A N 1
ATOM 788 C CA . GLN A 1 102 ? 8.059 0.798 -22.354 1.00 78.38 102 GLN A CA 1
ATOM 789 C C . GLN A 1 102 ? 7.711 1.152 -23.793 1.00 78.38 102 GLN A C 1
ATOM 791 O O . GLN A 1 102 ? 6.623 1.655 -24.075 1.00 78.38 102 GLN A O 1
ATOM 796 N N . PHE A 1 103 ? 8.633 0.856 -24.704 1.00 89.06 103 PHE A N 1
ATOM 797 C CA . PHE A 1 103 ? 8.468 1.073 -26.136 1.00 89.06 103 PHE A CA 1
ATOM 798 C C . PHE A 1 103 ? 8.453 -0.272 -26.865 1.00 89.06 103 PHE A C 1
ATOM 800 O O . PHE A 1 103 ? 9.139 -1.207 -26.448 1.00 89.06 103 PHE A O 1
ATOM 807 N N . ASP A 1 104 ? 7.669 -0.385 -27.935 1.00 90.69 104 ASP A N 1
ATOM 808 C CA . ASP A 1 104 ? 7.712 -1.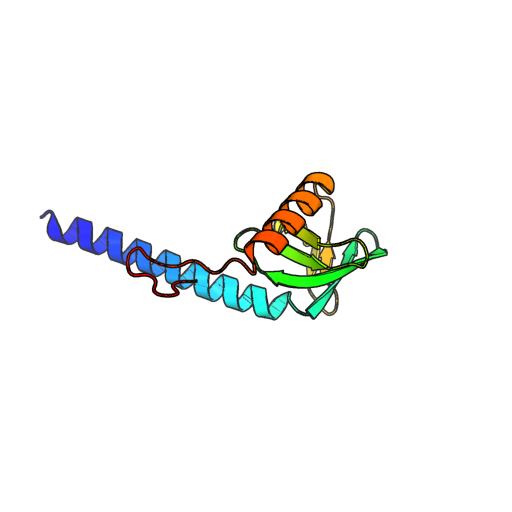555 -28.816 1.00 90.69 104 ASP A CA 1
ATOM 809 C C . ASP A 1 104 ? 8.927 -1.527 -29.766 1.00 90.69 104 ASP A C 1
ATOM 811 O O . ASP A 1 104 ? 9.701 -0.569 -29.808 1.00 90.69 104 ASP A O 1
ATOM 815 N N . GLU A 1 105 ? 9.089 -2.582 -30.573 1.00 90.88 105 GLU A N 1
ATOM 816 C CA . GLU A 1 105 ? 10.169 -2.705 -31.570 1.00 90.88 105 GLU A CA 1
ATOM 817 C C . GLU A 1 105 ? 10.145 -1.604 -32.648 1.00 90.88 105 GLU A C 1
ATOM 819 O O . GLU A 1 105 ? 11.118 -1.425 -33.379 1.00 90.88 105 GLU A O 1
ATOM 824 N N . LYS A 1 106 ? 9.039 -0.858 -32.760 1.00 92.94 106 LYS A N 1
ATOM 825 C CA . LYS A 1 106 ? 8.867 0.264 -33.689 1.00 92.94 106 LYS A CA 1
ATOM 826 C C . LYS A 1 106 ? 9.121 1.616 -33.015 1.00 92.94 106 LYS A C 1
ATOM 828 O O . LYS A 1 106 ? 8.963 2.646 -33.666 1.00 92.94 106 LYS A O 1
ATOM 833 N N . GLY A 1 107 ? 9.517 1.623 -31.740 1.00 87.44 107 GLY A N 1
ATOM 834 C CA . GLY A 1 107 ? 9.763 2.833 -30.959 1.00 87.44 107 GLY A CA 1
ATOM 835 C C . GLY A 1 107 ? 8.488 3.535 -30.483 1.00 87.44 107 GLY A C 1
ATOM 836 O O . GLY A 1 107 ? 8.544 4.710 -30.125 1.00 87.44 107 GLY A O 1
ATOM 837 N N . MET A 1 108 ? 7.339 2.854 -30.481 1.00 92.44 108 MET A N 1
ATOM 838 C CA . MET A 1 108 ? 6.068 3.413 -30.015 1.00 92.44 108 MET A CA 1
ATOM 839 C C . MET A 1 108 ? 5.889 3.170 -28.519 1.00 92.44 108 MET A C 1
ATOM 841 O O . MET A 1 108 ? 6.109 2.057 -28.047 1.00 92.44 108 MET A O 1
ATOM 845 N N . LEU A 1 109 ? 5.447 4.190 -27.775 1.00 88.56 109 LEU A N 1
ATOM 846 C CA . LEU A 1 109 ? 5.124 4.055 -26.352 1.00 88.56 109 LEU A CA 1
ATOM 847 C C . LEU A 1 109 ? 3.951 3.080 -26.167 1.00 88.56 109 LEU A C 1
ATOM 849 O O . LEU A 1 109 ? 2.861 3.313 -26.692 1.00 88.56 109 LEU A O 1
ATOM 853 N N . VAL A 1 110 ? 4.169 2.013 -25.401 1.00 85.38 110 VAL A N 1
ATOM 854 C CA . VAL A 1 110 ? 3.164 0.980 -25.104 1.00 85.38 110 VAL A CA 1
ATOM 855 C C . VAL A 1 110 ? 2.784 0.902 -23.627 1.00 85.38 110 VAL A C 1
ATOM 857 O O . VAL A 1 110 ? 1.734 0.337 -23.311 1.00 85.38 110 VAL A O 1
ATOM 860 N N . LYS A 1 111 ? 3.594 1.463 -22.724 1.00 64.06 111 LYS A N 1
ATOM 861 C CA . LYS A 1 111 ? 3.305 1.526 -21.289 1.00 64.06 111 LYS A CA 1
ATOM 862 C C . LYS A 1 111 ? 4.075 2.645 -20.614 1.00 64.06 111 LYS A C 1
ATOM 864 O O . LYS A 1 111 ? 5.229 2.862 -21.032 1.00 64.06 111 LYS A O 1
#